Protein AF-A0A1F0V4U8-F1 (afdb_monomer)

Solvent-accessible surface area (backbone atoms only — not comparable to full-atom values): 3875 Å² total; per-residue (Å²): 131,88,80,73,73,76,69,69,78,60,67,66,46,75,41,65,48,97,84,75,44,72,37,31,40,34,45,79,75,27,43,37,41,42,42,61,49,97,88,65,49,77,76,45,80,47,73,44,69,74,68,77,78,78,75,75,77,73,132

Secondary structure (DSSP, 8-state):
------------EEEE-TTS-EEEEEETTEEEEEEE-TTS-EEEEEEE-----------

Structure (mmCIF, N/CA/C/O backbone):
data_AF-A0A1F0V4U8-F1
#
_entry.id   AF-A0A1F0V4U8-F1
#
loop_
_atom_site.group_PDB
_atom_site.id
_atom_site.type_symbol
_atom_site.label_atom_id
_atom_site.label_alt_id
_atom_site.label_comp_id
_atom_site.label_asym_id
_atom_site.label_entity_id
_atom_site.label_seq_id
_atom_site.pdbx_PDB_ins_code
_atom_site.Cartn_x
_atom_site.Cartn_y
_atom_site.Cartn_z
_atom_site.occupancy
_atom_site.B_iso_or_equiv
_atom_site.auth_seq_id
_atom_site.auth_comp_id
_atom_site.auth_asym_id
_atom_site.auth_atom_id
_atom_site.pdbx_PDB_model_num
ATOM 1 N N . MET A 1 1 ? 34.356 -2.873 -18.968 1.00 45.69 1 MET A N 1
ATOM 2 C CA . MET A 1 1 ? 33.544 -2.709 -17.748 1.00 45.69 1 MET A CA 1
ATOM 3 C C . MET A 1 1 ? 32.127 -2.474 -18.222 1.00 45.69 1 MET A C 1
ATOM 5 O O . MET A 1 1 ? 31.843 -1.383 -18.695 1.00 45.69 1 MET A O 1
ATOM 9 N N . PHE A 1 2 ? 31.308 -3.526 -18.253 1.00 45.88 2 PHE A N 1
ATOM 10 C CA . PHE A 1 2 ? 29.888 -3.396 -18.563 1.00 45.88 2 PHE A CA 1
ATOM 11 C C . PHE A 1 2 ? 29.264 -2.633 -17.402 1.00 45.88 2 PHE A C 1
ATOM 13 O O . PHE A 1 2 ? 29.155 -3.158 -16.298 1.00 45.88 2 PHE A O 1
ATOM 20 N N . VAL A 1 3 ? 28.972 -1.356 -17.627 1.00 53.88 3 VAL A N 1
ATOM 21 C CA . VAL A 1 3 ? 28.071 -0.608 -16.757 1.00 53.88 3 VAL A CA 1
ATOM 22 C C . VAL A 1 3 ? 26.677 -1.028 -17.197 1.00 53.88 3 VAL A C 1
ATOM 24 O O . VAL A 1 3 ? 26.014 -0.342 -17.964 1.00 53.88 3 VAL A O 1
ATOM 27 N N . GLU A 1 4 ? 26.276 -2.225 -16.780 1.00 51.72 4 GLU A N 1
ATOM 28 C CA . GLU A 1 4 ? 24.859 -2.530 -16.647 1.00 51.72 4 GLU A CA 1
ATOM 29 C C . GLU A 1 4 ? 24.459 -1.898 -15.324 1.00 51.72 4 GLU A C 1
ATOM 31 O O . GLU A 1 4 ? 24.422 -2.524 -14.268 1.00 51.72 4 GLU A O 1
ATOM 36 N N . GLU A 1 5 ? 24.273 -0.584 -15.384 1.00 50.41 5 GLU A N 1
ATOM 37 C CA . GLU A 1 5 ? 23.463 0.124 -14.419 1.00 50.41 5 GLU A CA 1
ATOM 38 C C . GLU A 1 5 ? 22.032 -0.391 -14.613 1.00 50.41 5 GLU A C 1
ATOM 40 O O . GLU A 1 5 ? 21.178 0.277 -15.185 1.00 50.41 5 GLU A O 1
ATOM 45 N N . ASP A 1 6 ? 21.771 -1.606 -14.117 1.00 49.09 6 ASP A N 1
ATOM 46 C CA . ASP A 1 6 ? 20.438 -2.112 -13.785 1.00 49.09 6 ASP A CA 1
ATOM 47 C C . ASP A 1 6 ? 19.919 -1.347 -12.554 1.00 49.09 6 ASP A C 1
ATOM 49 O O . ASP A 1 6 ? 19.331 -1.886 -11.623 1.00 49.09 6 ASP A O 1
ATOM 53 N N . SER A 1 7 ? 20.112 -0.028 -12.557 1.00 51.09 7 SER A N 1
ATOM 54 C CA . SER A 1 7 ? 19.197 0.899 -11.927 1.00 51.09 7 SER A CA 1
ATOM 55 C C . SER A 1 7 ? 17.949 0.907 -12.811 1.00 51.09 7 SER A C 1
ATOM 57 O O . SER A 1 7 ? 17.573 1.922 -13.396 1.00 51.09 7 SER A O 1
ATOM 59 N N . LEU A 1 8 ? 17.285 -0.256 -12.902 1.00 56.12 8 LEU A N 1
ATOM 60 C CA . LEU A 1 8 ? 15.838 -0.296 -12.881 1.00 56.12 8 LEU A CA 1
ATOM 61 C C . LEU A 1 8 ? 15.485 0.488 -11.629 1.00 56.12 8 LEU A C 1
ATOM 63 O O . LEU A 1 8 ? 15.462 -0.067 -10.528 1.00 56.12 8 LEU A O 1
ATOM 67 N N . ASP A 1 9 ? 15.322 1.796 -11.802 1.00 51.47 9 ASP A N 1
ATOM 68 C CA . ASP A 1 9 ? 14.719 2.712 -10.858 1.00 51.47 9 ASP A CA 1
ATOM 69 C C . ASP A 1 9 ? 13.333 2.134 -10.577 1.00 51.47 9 ASP A C 1
ATOM 71 O O . ASP A 1 9 ? 12.325 2.418 -11.223 1.00 51.47 9 ASP A O 1
ATOM 75 N N . THR A 1 10 ? 13.328 1.143 -9.690 1.00 59.50 10 THR A N 1
ATOM 76 C CA . THR A 1 10 ? 12.180 0.348 -9.302 1.00 59.50 10 THR A CA 1
ATOM 77 C C . THR A 1 10 ? 11.483 1.218 -8.282 1.00 59.50 10 THR A C 1
ATOM 79 O O . THR A 1 10 ? 11.449 0.920 -7.088 1.00 59.50 10 THR A O 1
ATOM 82 N N . GLU A 1 11 ? 11.014 2.377 -8.745 1.00 69.69 11 GLU A N 1
ATOM 83 C CA . GLU A 1 11 ? 10.270 3.333 -7.956 1.00 69.69 11 GLU A CA 1
ATOM 84 C C . GLU A 1 11 ? 8.982 2.641 -7.518 1.00 69.69 11 GLU A C 1
ATOM 86 O O . GLU A 1 11 ? 7.97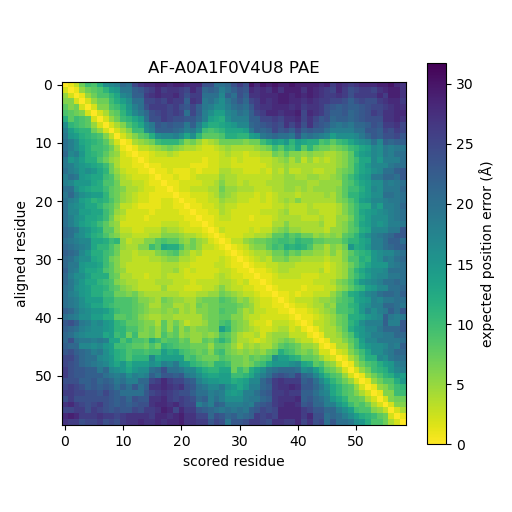0 2.586 -8.225 1.00 69.69 11 GLU A O 1
ATOM 91 N N . ARG A 1 12 ? 9.038 2.055 -6.320 1.00 80.19 12 ARG A N 1
ATOM 92 C CA . ARG A 1 12 ? 7.889 1.446 -5.671 1.00 80.19 12 ARG A CA 1
ATOM 93 C C . ARG A 1 12 ? 6.985 2.549 -5.167 1.00 80.19 12 ARG A C 1
ATOM 95 O O . ARG A 1 12 ? 7.194 3.092 -4.084 1.00 80.19 12 ARG A O 1
ATOM 102 N N . ARG A 1 13 ? 5.946 2.868 -5.934 1.00 85.69 13 ARG A N 1
ATOM 103 C CA . ARG A 1 13 ? 4.940 3.850 -5.513 1.00 85.69 13 ARG A CA 1
ATOM 104 C C . ARG A 1 13 ? 3.853 3.151 -4.717 1.00 85.69 13 ARG A C 1
ATOM 106 O O . ARG A 1 13 ? 3.181 2.252 -5.222 1.00 85.69 13 ARG A O 1
ATOM 113 N N . MET A 1 14 ? 3.685 3.575 -3.470 1.00 90.38 14 MET A N 1
ATOM 114 C CA . MET A 1 14 ? 2.697 3.029 -2.544 1.00 90.38 14 MET A CA 1
ATOM 115 C C . MET A 1 14 ? 1.674 4.107 -2.195 1.00 90.38 14 MET A C 1
ATOM 117 O O . MET A 1 14 ? 2.043 5.184 -1.734 1.00 90.38 14 MET A O 1
ATOM 121 N N . ALA A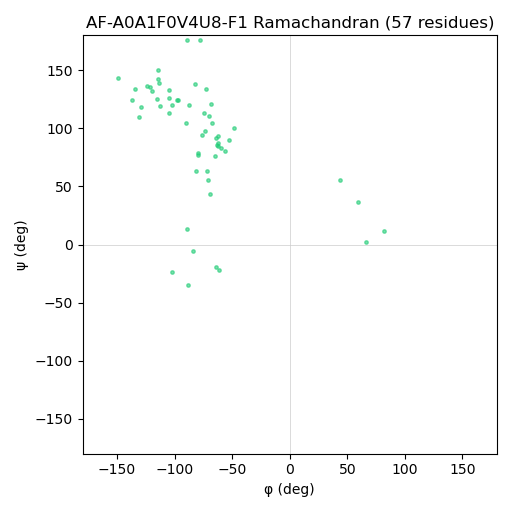 1 15 ? 0.394 3.813 -2.404 1.00 89.38 15 ALA A N 1
ATOM 122 C CA . ALA A 1 15 ? -0.708 4.665 -1.973 1.00 89.38 15 ALA A CA 1
ATOM 123 C C . ALA A 1 15 ? -1.374 4.042 -0.747 1.00 89.38 15 ALA A C 1
ATOM 125 O O . ALA A 1 15 ? -1.794 2.884 -0.799 1.00 89.38 15 ALA A O 1
ATOM 126 N N . TRP A 1 16 ? -1.483 4.813 0.331 1.00 92.62 16 TRP A N 1
ATOM 127 C CA . TRP A 1 16 ? -2.066 4.395 1.605 1.00 92.62 16 TRP A CA 1
ATOM 128 C C . TRP A 1 16 ? -3.346 5.183 1.886 1.00 92.62 16 TRP A C 1
ATOM 130 O O . TRP A 1 16 ? -3.472 6.326 1.449 1.00 92.62 16 TRP A O 1
ATOM 140 N N . ASN A 1 17 ? -4.289 4.576 2.604 1.00 88.88 17 ASN A N 1
ATOM 141 C CA . ASN A 1 17 ? -5.439 5.290 3.157 1.00 88.88 17 ASN A CA 1
ATOM 142 C C . ASN A 1 17 ? -5.136 5.850 4.564 1.00 88.88 17 ASN A C 1
ATOM 144 O O . ASN A 1 17 ? -4.085 5.574 5.143 1.00 88.88 17 ASN A O 1
ATOM 148 N N . GLU A 1 18 ? -6.087 6.598 5.130 1.00 92.06 18 GLU A N 1
ATOM 149 C CA . GLU A 1 18 ? -5.991 7.205 6.471 1.00 92.06 18 GLU A CA 1
ATOM 150 C C . GLU A 1 18 ? -5.846 6.173 7.607 1.00 92.06 18 GLU A C 1
ATOM 152 O O . GLU A 1 18 ? -5.307 6.477 8.665 1.00 92.06 18 GLU A O 1
ATOM 157 N N . GLU A 1 19 ? -6.265 4.928 7.376 1.00 90.75 19 GLU A N 1
ATOM 158 C CA . GLU A 1 19 ? -6.131 3.808 8.317 1.00 90.75 19 GLU A CA 1
ATOM 159 C C . GLU A 1 19 ? -4.805 3.039 8.153 1.00 90.75 19 GLU A C 1
ATOM 161 O O . GLU A 1 19 ? -4.669 1.922 8.656 1.00 90.75 19 GLU A O 1
ATOM 166 N N . ASN A 1 20 ? -3.833 3.593 7.419 1.00 89.50 20 ASN A N 1
ATOM 167 C CA . ASN A 1 20 ? -2.547 2.956 7.125 1.00 89.50 20 ASN A CA 1
ATOM 168 C C . ASN A 1 20 ? -2.677 1.612 6.373 1.00 89.50 20 ASN A C 1
ATOM 170 O O . ASN A 1 20 ? -1.920 0.662 6.587 1.00 89.50 20 ASN A O 1
ATOM 174 N N . ARG A 1 21 ? -3.654 1.511 5.465 1.00 89.75 21 ARG A N 1
ATOM 175 C CA . ARG A 1 21 ? -3.864 0.353 4.582 1.00 89.75 21 ARG A CA 1
ATOM 176 C C . ARG A 1 21 ? -3.411 0.670 3.163 1.00 89.75 21 ARG A C 1
ATOM 178 O O . ARG A 1 21 ? -3.775 1.695 2.592 1.00 89.75 21 ARG A O 1
ATOM 185 N N . LEU A 1 22 ? -2.648 -0.247 2.575 1.00 90.31 22 LEU A N 1
ATOM 186 C CA . LEU A 1 22 ? -2.116 -0.120 1.220 1.00 90.31 22 LEU A CA 1
ATOM 187 C C . LEU A 1 22 ? -3.237 -0.253 0.179 1.00 90.31 22 LEU A C 1
ATOM 189 O O . LEU A 1 22 ? -3.755 -1.346 -0.022 1.00 90.31 22 LEU A O 1
ATOM 193 N N . MET A 1 23 ? -3.581 0.832 -0.512 1.00 89.75 23 MET A N 1
ATOM 194 C CA . MET A 1 23 ? -4.595 0.876 -1.573 1.00 89.75 23 MET A CA 1
ATOM 195 C C . MET A 1 23 ? -4.033 0.557 -2.959 1.00 89.75 23 MET A C 1
ATOM 197 O O . MET A 1 23 ? -4.717 -0.049 -3.786 1.00 89.75 23 MET A O 1
ATOM 201 N N . ALA A 1 24 ? -2.793 0.955 -3.239 1.00 87.25 24 ALA A N 1
ATOM 202 C CA . ALA A 1 24 ? -2.143 0.649 -4.506 1.00 87.25 24 ALA A CA 1
ATOM 203 C C . ALA A 1 24 ? -0.631 0.509 -4.340 1.00 87.25 24 ALA A C 1
ATOM 205 O O . ALA A 1 24 ? -0.015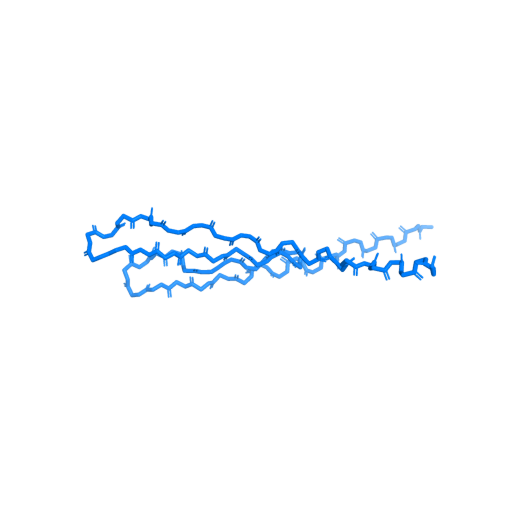 1.236 -3.567 1.00 87.25 24 ALA A O 1
ATOM 206 N N . LEU A 1 25 ? -0.052 -0.422 -5.090 1.00 88.44 25 LEU A N 1
ATOM 207 C CA . LEU A 1 25 ? 1.380 -0.655 -5.197 1.00 88.44 25 LEU A CA 1
ATOM 208 C C . LEU A 1 25 ? 1.734 -0.699 -6.679 1.00 88.44 25 LEU A C 1
ATOM 210 O O . LEU A 1 25 ? 1.241 -1.567 -7.396 1.00 88.44 25 LEU A O 1
ATOM 214 N N . SER A 1 26 ? 2.574 0.225 -7.121 1.00 85.69 26 SER A N 1
ATOM 215 C CA . SER A 1 26 ? 3.212 0.176 -8.431 1.00 85.69 26 SER A CA 1
ATOM 216 C C . SER A 1 26 ? 4.643 -0.298 -8.237 1.00 85.69 26 SER A C 1
ATOM 218 O O . SER A 1 26 ? 5.391 0.349 -7.513 1.00 85.69 26 SER A O 1
ATOM 220 N N . ASP A 1 27 ? 5.007 -1.413 -8.855 1.00 84.31 27 ASP A N 1
ATOM 221 C CA . ASP A 1 27 ? 6.347 -2.002 -8.811 1.00 84.31 27 ASP A CA 1
ATOM 222 C C . ASP A 1 27 ? 6.719 -2.463 -10.216 1.00 84.31 27 ASP A C 1
ATOM 224 O O . ASP A 1 27 ? 5.964 -3.229 -10.806 1.00 84.31 27 ASP A O 1
ATOM 228 N N 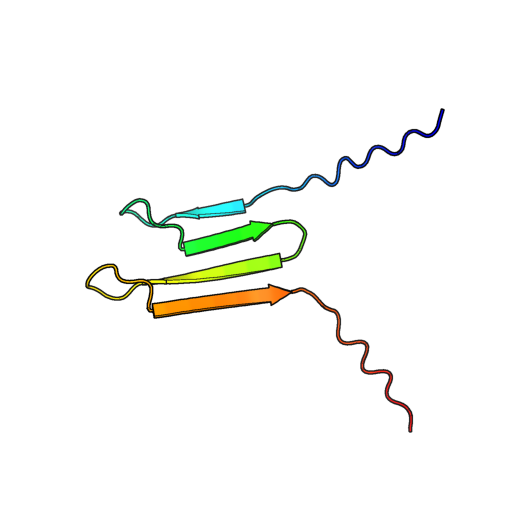. ASN A 1 28 ? 7.845 -1.992 -10.758 1.00 73.25 28 ASN A N 1
ATOM 229 C CA . ASN A 1 28 ? 8.416 -2.475 -12.021 1.00 73.25 28 ASN A CA 1
ATOM 230 C C . ASN A 1 28 ? 7.373 -2.675 -13.154 1.00 73.25 28 ASN A C 1
ATOM 232 O O . ASN A 1 28 ? 7.188 -3.778 -13.667 1.00 73.25 28 ASN A O 1
ATOM 236 N N . CYS A 1 29 ? 6.611 -1.619 -13.476 1.00 71.12 29 CYS A N 1
ATOM 237 C CA . CYS A 1 29 ? 5.501 -1.614 -14.451 1.00 71.12 29 CYS A CA 1
ATOM 238 C C . CYS A 1 29 ? 4.254 -2.453 -14.097 1.00 71.12 29 CYS A C 1
ATOM 240 O O . CYS A 1 29 ? 3.290 -2.468 -14.865 1.00 71.12 29 CYS A O 1
ATOM 242 N N . LYS A 1 30 ? 4.209 -3.098 -12.930 1.00 76.94 30 LYS A N 1
ATOM 243 C CA . LYS A 1 30 ? 3.031 -3.803 -12.413 1.00 76.94 30 LYS A CA 1
ATOM 244 C C . LYS A 1 30 ? 2.279 -2.927 -11.427 1.00 76.94 30 LYS A C 1
ATOM 246 O O . LYS A 1 30 ? 2.826 -2.501 -10.412 1.00 76.94 30 LYS A O 1
ATOM 251 N N . ILE A 1 31 ? 0.993 -2.705 -11.685 1.00 82.56 31 ILE A N 1
ATOM 252 C CA . ILE A 1 31 ? 0.117 -1.978 -10.761 1.00 82.56 31 ILE A CA 1
ATOM 253 C C . ILE A 1 31 ? -0.794 -2.981 -10.062 1.00 82.56 31 ILE A C 1
ATOM 255 O O . ILE A 1 31 ? -1.677 -3.584 -10.672 1.00 82.56 31 ILE A O 1
ATOM 259 N N . SER A 1 32 ? -0.596 -3.126 -8.758 1.00 83.69 32 SER A N 1
ATOM 260 C CA . SER A 1 32 ? -1.480 -3.858 -7.859 1.00 83.69 32 SER A CA 1
ATOM 261 C C . SER A 1 32 ? -2.424 -2.885 -7.163 1.00 83.69 32 SER A C 1
ATOM 263 O O . SER A 1 32 ? -1.972 -1.950 -6.506 1.00 83.69 32 SER A O 1
ATOM 265 N N . ARG A 1 33 ? -3.735 -3.105 -7.267 1.00 87.06 33 ARG A N 1
ATOM 266 C CA . ARG A 1 33 ? -4.759 -2.330 -6.552 1.00 87.06 33 ARG A CA 1
ATOM 267 C C . ARG A 1 33 ? -5.471 -3.208 -5.529 1.00 87.06 33 ARG A C 1
ATOM 269 O O . ARG A 1 33 ? -5.790 -4.368 -5.804 1.00 87.06 33 ARG A O 1
ATOM 276 N N . TYR A 1 34 ? -5.724 -2.623 -4.366 1.00 87.12 34 TYR A N 1
ATOM 277 C CA . TYR A 1 34 ? -6.380 -3.246 -3.228 1.00 87.12 34 TYR A CA 1
ATOM 278 C C . TYR A 1 34 ? -7.635 -2.456 -2.859 1.00 87.12 34 TYR A C 1
ATOM 280 O O . TYR A 1 34 ? -7.614 -1.226 -2.791 1.00 87.12 34 TYR A O 1
ATOM 288 N N . THR A 1 35 ? -8.729 -3.167 -2.598 1.00 84.94 35 THR A N 1
ATOM 289 C CA . THR A 1 35 ? -9.973 -2.574 -2.089 1.00 84.94 35 THR A CA 1
ATOM 290 C C . THR A 1 35 ? -10.368 -3.268 -0.799 1.00 84.94 35 THR A C 1
ATOM 292 O O . THR A 1 35 ? -10.296 -4.496 -0.698 1.00 84.94 35 THR A O 1
ATOM 295 N N . TYR A 1 36 ? -10.782 -2.466 0.173 1.00 85.94 36 TYR A N 1
ATOM 296 C CA . TYR A 1 36 ? -11.184 -2.901 1.502 1.00 85.94 36 TYR A CA 1
ATOM 297 C C . TYR A 1 36 ? -12.674 -2.612 1.698 1.00 85.94 36 TYR A C 1
ATOM 299 O O . TYR A 1 36 ? -13.172 -1.605 1.193 1.00 85.94 36 TYR A O 1
ATOM 307 N N . ASN A 1 37 ? -13.388 -3.503 2.386 1.00 85.81 37 ASN A N 1
ATOM 308 C CA . ASN A 1 37 ? -14.768 -3.251 2.803 1.00 85.81 37 ASN A CA 1
ATOM 309 C C . ASN A 1 37 ? -14.805 -2.332 4.045 1.00 85.81 37 ASN A C 1
ATOM 311 O O . ASN A 1 37 ? -13.768 -1.995 4.616 1.00 85.81 37 ASN A O 1
ATOM 315 N N . ALA A 1 38 ? -16.005 -1.948 4.493 1.00 85.75 38 ALA A N 1
ATOM 316 C CA . ALA A 1 38 ? -16.182 -1.109 5.685 1.00 85.75 38 ALA A CA 1
ATOM 317 C C . ALA A 1 38 ? -15.705 -1.774 6.996 1.00 85.75 38 ALA A C 1
ATOM 319 O O . ALA A 1 38 ? -15.436 -1.074 7.966 1.00 85.75 38 ALA A O 1
ATOM 320 N N . ALA A 1 39 ? -15.566 -3.104 7.025 1.00 89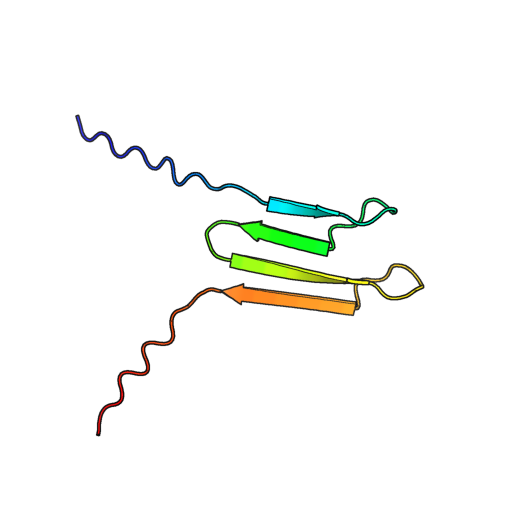.31 39 ALA A N 1
ATOM 321 C CA . ALA A 1 39 ? -14.984 -3.845 8.147 1.00 89.31 39 ALA A CA 1
ATOM 322 C C . ALA A 1 39 ? -13.440 -3.897 8.097 1.00 89.31 39 ALA A C 1
ATOM 324 O O . ALA A 1 39 ? -12.804 -4.390 9.024 1.00 89.31 39 ALA A O 1
ATOM 325 N N . GLY A 1 40 ? -12.825 -3.381 7.027 1.00 83.12 40 GLY A N 1
ATOM 326 C CA . GLY A 1 40 ? -11.380 -3.396 6.813 1.00 83.12 40 GLY A CA 1
ATOM 327 C C . GLY A 1 40 ? -10.812 -4.690 6.248 1.00 83.12 40 GLY A C 1
ATOM 328 O O . GLY A 1 40 ? -9.593 -4.861 6.193 1.00 83.12 40 GLY A O 1
ATOM 329 N N . GLU A 1 41 ? -11.666 -5.588 5.776 1.00 88.06 41 GLU A N 1
ATOM 330 C CA . GLU A 1 41 ? -11.259 -6.812 5.102 1.00 88.06 41 GLU A CA 1
ATOM 331 C C . GLU A 1 41 ? -10.945 -6.520 3.634 1.00 88.06 41 GLU A C 1
ATOM 333 O O . GLU A 1 41 ? -11.660 -5.781 2.948 1.00 88.06 41 GLU A O 1
ATOM 338 N N . ARG A 1 42 ? -9.862 -7.113 3.126 1.00 85.81 42 ARG A N 1
ATOM 339 C CA . ARG A 1 42 ? -9.472 -6.979 1.721 1.00 85.81 42 ARG A CA 1
ATOM 340 C C . ARG A 1 42 ? -10.398 -7.830 0.855 1.00 85.81 42 ARG A C 1
ATOM 342 O O . ARG A 1 42 ? -10.319 -9.053 0.897 1.00 85.81 42 ARG A O 1
ATOM 349 N N . ILE A 1 43 ? -11.205 -7.176 0.025 1.00 84.50 43 ILE A N 1
ATOM 350 C CA . ILE A 1 43 ? -12.197 -7.835 -0.839 1.00 84.50 43 ILE A CA 1
ATOM 351 C C . ILE A 1 43 ? -11.752 -7.959 -2.299 1.00 84.50 43 ILE A C 1
ATOM 353 O O . ILE A 1 43 ? -12.227 -8.839 -3.008 1.00 84.50 43 ILE A O 1
ATOM 357 N N . ILE A 1 44 ? -10.835 -7.103 -2.765 1.00 75.12 44 ILE A N 1
ATOM 358 C CA . ILE A 1 44 ? -10.339 -7.130 -4.149 1.00 75.12 44 ILE A CA 1
ATOM 359 C C . ILE A 1 44 ? -8.817 -7.003 -4.149 1.00 75.12 44 ILE A C 1
ATOM 361 O O . ILE A 1 44 ? -8.248 -6.142 -3.471 1.00 75.12 44 ILE A O 1
ATOM 365 N N . LYS A 1 45 ? -8.168 -7.858 -4.946 1.00 78.75 45 LYS A N 1
ATOM 366 C CA . LYS A 1 45 ? -6.750 -7.786 -5.304 1.00 78.75 45 LYS A CA 1
ATOM 367 C C . LYS A 1 45 ? -6.653 -7.926 -6.822 1.00 78.75 45 LYS A C 1
ATOM 369 O O . LYS A 1 45 ? -6.909 -9.007 -7.340 1.00 78.75 45 LYS A O 1
ATOM 374 N N . SER A 1 46 ? -6.303 -6.853 -7.523 1.00 75.38 46 SER A N 1
ATOM 375 C CA . SER A 1 46 ? -6.090 -6.890 -8.976 1.00 75.38 46 SER A CA 1
ATOM 376 C C . SER A 1 46 ? -4.663 -6.488 -9.307 1.00 75.38 46 SER A C 1
ATOM 378 O O . SER A 1 46 ? -4.210 -5.445 -8.833 1.00 75.38 46 SER A O 1
ATOM 380 N N . HIS A 1 47 ? -3.993 -7.260 -10.151 1.00 70.69 47 HIS A N 1
ATOM 381 C CA . HIS A 1 47 ? -2.666 -6.969 -10.687 1.00 70.69 47 HIS A CA 1
ATOM 382 C C . HIS A 1 47 ? -2.847 -6.718 -12.175 1.00 70.69 47 HIS A C 1
ATOM 384 O O . HIS A 1 47 ? -3.352 -7.582 -12.886 1.00 70.69 47 HIS A O 1
ATOM 390 N N . ARG A 1 48 ? -2.502 -5.522 -12.650 1.00 64.50 48 ARG A N 1
ATOM 391 C CA . ARG A 1 48 ? -2.201 -5.356 -14.069 1.00 64.50 48 ARG A CA 1
ATOM 392 C C . ARG A 1 48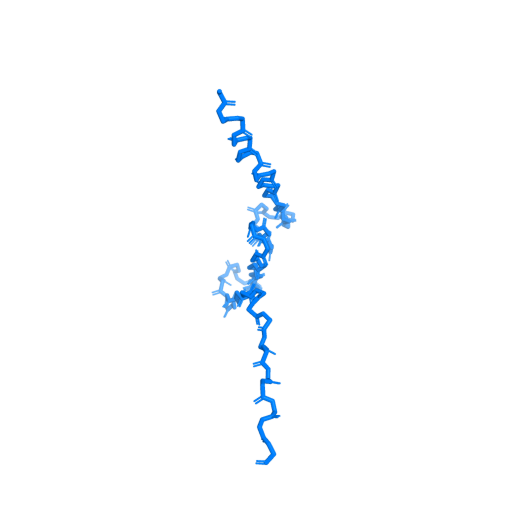 ? -0.717 -5.600 -14.222 1.00 64.50 48 ARG A C 1
ATOM 394 O O . ARG A 1 48 ? 0.086 -4.742 -13.860 1.00 64.50 48 ARG A O 1
ATOM 401 N N . ASP A 1 49 ? -0.378 -6.760 -14.753 1.00 58.56 49 ASP A N 1
ATOM 402 C CA .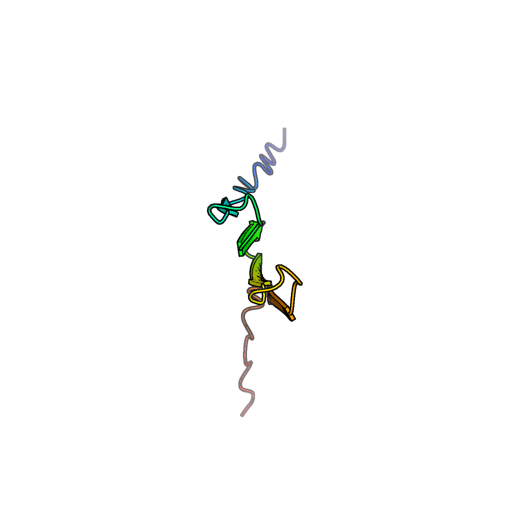 ASP A 1 49 ? 0.843 -6.909 -15.516 1.00 58.56 49 ASP A CA 1
ATOM 403 C C . ASP A 1 49 ? 0.628 -6.111 -16.800 1.00 58.56 49 ASP A C 1
ATOM 405 O O . ASP A 1 49 ? -0.348 -6.328 -17.523 1.00 58.56 49 ASP A O 1
ATOM 409 N N . LEU A 1 50 ? 1.481 -5.123 -17.055 1.00 55.75 50 LEU A N 1
ATOM 410 C CA . LEU A 1 50 ? 1.534 -4.435 -18.340 1.00 55.75 50 LEU A CA 1
ATOM 411 C C . LEU A 1 50 ? 2.127 -5.400 -19.387 1.00 55.75 50 LEU A C 1
ATOM 413 O O . LEU A 1 50 ? 3.146 -5.116 -20.002 1.00 55.75 50 LEU A O 1
ATOM 417 N N . GLU A 1 51 ? 1.535 -6.583 -19.553 1.00 51.81 51 GLU A N 1
ATOM 418 C CA . GLU A 1 51 ? 1.810 -7.433 -20.698 1.00 51.81 51 GLU A CA 1
ATOM 419 C C . GLU A 1 51 ? 1.057 -6.786 -21.852 1.00 51.81 51 GLU A C 1
ATOM 421 O O . GLU A 1 51 ? -0.159 -6.927 -22.001 1.00 51.81 51 GLU A O 1
ATOM 426 N N . SER A 1 52 ? 1.772 -5.949 -22.603 1.00 46.34 52 SER A N 1
ATOM 427 C CA . SER A 1 52 ? 1.354 -5.507 -23.922 1.00 46.34 52 SER A CA 1
ATOM 428 C C . SER A 1 52 ? 0.938 -6.753 -24.688 1.00 46.34 52 SER A C 1
ATOM 430 O O . SER A 1 52 ? 1.792 -7.499 -25.166 1.00 46.34 52 SER A O 1
ATOM 432 N N . VAL A 1 53 ? -0.368 -7.010 -24.768 1.00 53.22 53 VAL A N 1
ATOM 433 C CA . VAL A 1 53 ? -0.908 -8.023 -25.661 1.00 53.22 53 VAL A CA 1
ATOM 434 C C . VAL A 1 53 ? -0.575 -7.500 -27.051 1.00 53.22 53 VAL A C 1
ATOM 436 O O . VAL A 1 53 ? -1.315 -6.700 -27.620 1.00 53.22 53 VAL A O 1
ATOM 439 N N . TYR A 1 54 ? 0.582 -7.892 -27.585 1.00 53.19 54 TYR A N 1
ATOM 440 C CA . TYR A 1 54 ? 0.792 -7.904 -29.018 1.00 53.19 54 TYR A CA 1
ATOM 441 C C . TYR A 1 54 ? -0.221 -8.920 -29.530 1.00 53.19 54 TYR A C 1
ATOM 443 O O . TYR A 1 54 ? 0.059 -10.110 -29.660 1.00 53.19 54 TYR A O 1
ATOM 451 N N . VAL A 1 55 ? -1.441 -8.441 -29.771 1.00 56.53 55 VAL A N 1
ATOM 452 C CA . VAL A 1 55 ? -2.349 -9.038 -30.736 1.00 56.53 55 VAL A CA 1
ATOM 453 C C . VAL A 1 55 ? -1.602 -8.958 -32.059 1.00 56.53 55 VAL A C 1
ATOM 455 O O . VAL A 1 55 ? 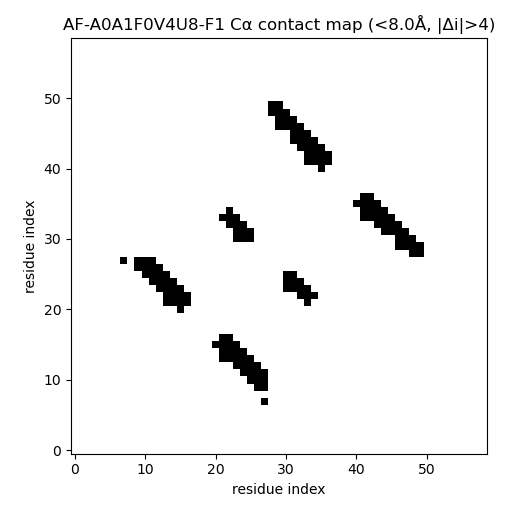-1.745 -8.009 -32.825 1.00 56.53 55 VAL A O 1
ATOM 458 N N . ASN A 1 56 ? -0.727 -9.938 -32.290 1.00 56.69 56 ASN A N 1
ATOM 459 C CA . ASN A 1 56 ? -0.284 -10.299 -33.619 1.00 56.69 56 ASN A CA 1
ATOM 460 C C . ASN A 1 56 ? -1.550 -10.769 -34.326 1.00 56.69 56 ASN A C 1
ATOM 462 O O . ASN A 1 56 ? -1.900 -11.946 -34.282 1.00 56.69 56 ASN A O 1
ATOM 466 N N . GLY A 1 57 ? -2.290 -9.805 -34.874 1.00 53.88 57 GLY A N 1
ATOM 467 C CA . GLY A 1 57 ? -3.372 -10.046 -35.803 1.00 53.88 57 GLY A CA 1
ATOM 468 C C . GLY A 1 57 ? -2.764 -10.715 -37.022 1.00 53.88 57 GLY A C 1
ATOM 469 O O . GLY A 1 57 ? -2.322 -10.041 -37.947 1.00 53.88 57 GLY A O 1
ATOM 470 N N . ALA A 1 58 ? -2.667 -12.038 -36.976 1.00 46.28 58 ALA A N 1
ATOM 471 C CA . ALA A 1 58 ? -2.534 -12.822 -38.183 1.00 46.28 58 ALA A CA 1
ATOM 472 C C . ALA A 1 58 ? -3.908 -12.805 -38.887 1.00 46.28 58 ALA A C 1
ATOM 474 O O . ALA A 1 58 ? -4.921 -12.923 -38.189 1.00 46.28 58 ALA A O 1
ATOM 475 N N . PRO A 1 59 ? -3.940 -12.570 -40.212 1.00 58.31 59 PRO A N 1
ATOM 476 C CA . PRO A 1 59 ? -5.168 -12.428 -40.996 1.00 58.31 59 PRO A CA 1
ATOM 477 C C . PRO A 1 59 ? -6.030 -13.694 -41.020 1.00 58.31 59 PRO A C 1
ATOM 479 O O . PRO A 1 59 ? -5.470 -14.805 -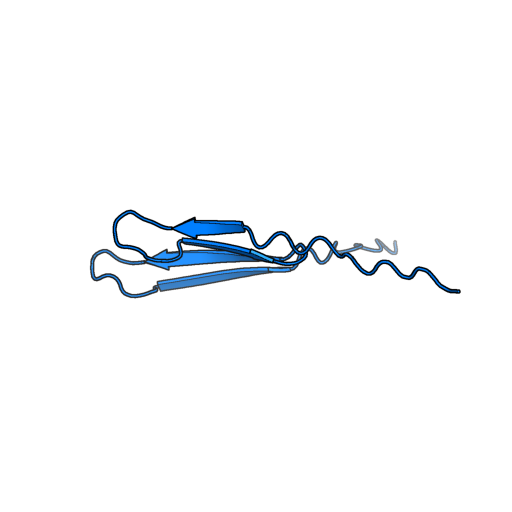40.866 1.00 58.31 59 PRO A O 1
#

Sequence (59 aa):
MFVEEDSLDTERRMAWNEENRLMALSDNCKISRYTYNAAGERIIKSHRDLESVYVNGAP

Radius of gyration: 17.02 Å; Cα contacts (8 Å, |Δi|>4): 74; chains: 1; bounding box: 50×20×49 Å

Nearest PDB structures (foldseek):
  7q97-assembly1_B  TM=9.379E-01  e=1.370E-01  Pseudomonas protegens Pf-5
  8uy4-assembly1_A  TM=7.976E-01  e=1.205E-01  Acinetobacter baumannii AB307-0294
  7pq5-assembly1_L  TM=9.151E-01  e=3.367E-01  Photorhabdus laumondii subsp. laumondii TTO1
  8qja-assembly1_A  TM=9.286E-01  e=5.279E-01  Advenella mimigardefordensis DPN7
  8qja-assembly4_D  TM=8.331E-01  e=6.401E-01  Advenella mimigardefordensis DPN7

Foldseek 3Di:
DPPPPPCPVQVFDFDADPVRHTQWTRGSQKIWGWDADPVRHTDDTDIDDPPPPPPPPDD

Mean predicted aligned error: 11.98 Å

pLDDT: mean 72.7, std 16.11, range [45.69, 92.62]